Protein AF-A0A2E9MZL0-F1 (afdb_monomer_lite)

Radius of gyration: 16.48 Å; chains: 1; bounding box: 43×17×40 Å

pLDDT: mean 84.26, std 5.68, range [62.72, 93.75]

Sequence (66 aa):
MAFSARLIAGISSSTFALSYACATDITPEEKRAQRFGMVGAAFRGGFVLGPVIGGFLSEFGERVPF

Foldseek 3Di:
DVVVVVVVVVVVVCVLVVLLVVLVVPDDPVCSVVSNVVSVVVVVVCVVVLVVVLVVLCVVDVPRSD

Structure (mmCIF, N/CA/C/O backbone):
data_AF-A0A2E9MZL0-F1
#
_entry.id   AF-A0A2E9MZL0-F1
#
loop_
_atom_site.group_PDB
_atom_site.id
_atom_site.type_symbol
_atom_site.label_atom_id
_atom_site.label_alt_id
_atom_site.label_comp_id
_atom_site.label_asym_id
_atom_site.label_entity_id
_atom_site.label_seq_id
_atom_site.pdbx_PDB_ins_code
_atom_site.Cartn_x
_atom_site.Cartn_y
_atom_site.Cartn_z
_atom_site.occupancy
_atom_site.B_iso_or_equiv
_atom_site.auth_seq_id
_atom_site.auth_comp_id
_atom_site.auth_asym_id
_atom_site.auth_atom_id
_atom_site.pdbx_PDB_model_num
ATOM 1 N N . MET A 1 1 ? 23.262 -7.224 -0.389 1.00 62.72 1 MET A N 1
ATOM 2 C CA . MET A 1 1 ? 22.175 -6.667 -1.229 1.00 62.72 1 MET A CA 1
ATOM 3 C C . MET A 1 1 ? 20.772 -7.087 -0.763 1.00 62.72 1 MET A C 1
ATOM 5 O O . MET A 1 1 ? 19.957 -6.209 -0.529 1.00 62.72 1 MET A O 1
ATOM 9 N N . ALA A 1 2 ? 20.478 -8.376 -0.527 1.00 76.19 2 ALA A N 1
ATOM 10 C CA . ALA A 1 2 ? 19.130 -8.823 -0.121 1.00 76.19 2 ALA A CA 1
ATOM 11 C C . ALA A 1 2 ? 18.651 -8.358 1.278 1.00 76.19 2 ALA A C 1
ATOM 13 O O . ALA A 1 2 ? 17.453 -8.202 1.493 1.00 76.19 2 ALA A O 1
ATOM 14 N N . PHE A 1 3 ? 19.557 -8.127 2.238 1.00 83.56 3 PHE A N 1
ATOM 15 C CA . PHE A 1 3 ? 19.186 -7.701 3.599 1.00 83.56 3 PHE A CA 1
ATOM 16 C C . PHE A 1 3 ? 18.633 -6.266 3.640 1.00 83.56 3 PHE A C 1
ATOM 18 O O . PHE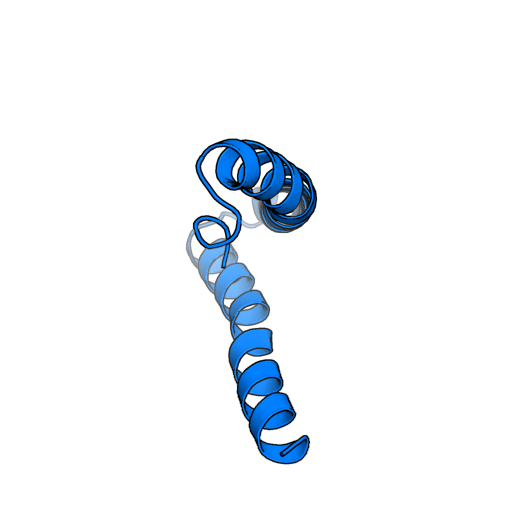 A 1 3 ? 17.591 -6.024 4.238 1.00 83.56 3 PHE A O 1
ATOM 25 N N . SER A 1 4 ? 19.267 -5.332 2.926 1.00 82.00 4 SER A N 1
ATOM 26 C CA . SER A 1 4 ? 18.811 -3.940 2.808 1.00 82.00 4 SER A CA 1
ATOM 27 C C . SER A 1 4 ? 17.440 -3.844 2.133 1.00 82.00 4 SER A C 1
ATOM 29 O O . SER A 1 4 ? 16.566 -3.133 2.615 1.00 82.00 4 SER A O 1
ATOM 31 N N . ALA A 1 5 ? 17.215 -4.627 1.072 1.00 83.06 5 ALA A N 1
ATOM 32 C CA . ALA A 1 5 ? 15.912 -4.713 0.413 1.00 83.06 5 ALA A CA 1
ATOM 33 C C . ALA A 1 5 ? 14.820 -5.260 1.352 1.00 83.06 5 ALA A C 1
ATOM 35 O O . ALA A 1 5 ? 13.701 -4.757 1.349 1.00 83.06 5 ALA A O 1
ATOM 36 N N . ARG A 1 6 ? 15.146 -6.243 2.204 1.00 84.12 6 ARG A N 1
ATOM 37 C CA . ARG A 1 6 ? 14.220 -6.778 3.218 1.00 84.12 6 ARG A CA 1
ATOM 38 C C . ARG A 1 6 ? 13.902 -5.781 4.326 1.00 84.12 6 ARG A C 1
ATOM 40 O O . ARG A 1 6 ? 12.763 -5.748 4.7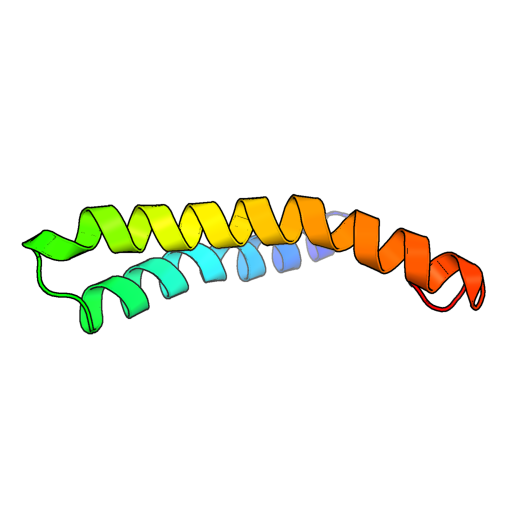71 1.00 84.12 6 ARG A O 1
ATOM 47 N N . LEU A 1 7 ? 14.870 -4.968 4.750 1.00 84.50 7 LEU A N 1
ATOM 48 C CA . LEU A 1 7 ? 14.625 -3.896 5.718 1.00 84.50 7 LEU A CA 1
ATOM 49 C C . LEU A 1 7 ? 13.656 -2.858 5.153 1.00 84.50 7 LEU A C 1
ATOM 51 O O . LEU A 1 7 ? 12.682 -2.514 5.813 1.00 84.50 7 LEU A O 1
ATOM 55 N N . ILE A 1 8 ? 13.881 -2.420 3.913 1.00 81.00 8 ILE A N 1
ATOM 56 C CA . ILE A 1 8 ? 12.998 -1.464 3.237 1.00 81.00 8 ILE A CA 1
ATOM 57 C C . ILE A 1 8 ? 11.601 -2.072 3.062 1.00 81.00 8 ILE A C 1
ATOM 59 O O . ILE A 1 8 ? 10.617 -1.454 3.454 1.00 81.00 8 ILE A O 1
ATOM 63 N N . ALA A 1 9 ? 11.510 -3.314 2.577 1.00 78.38 9 ALA A N 1
ATOM 64 C CA . ALA A 1 9 ? 10.235 -4.017 2.441 1.00 78.38 9 ALA A CA 1
ATOM 65 C C . ALA A 1 9 ? 9.513 -4.198 3.789 1.00 78.38 9 ALA A C 1
ATOM 67 O O . ALA A 1 9 ? 8.297 -4.035 3.867 1.00 78.38 9 ALA A O 1
ATOM 68 N N . GLY A 1 10 ? 10.255 -4.489 4.861 1.00 79.31 10 GLY A N 1
ATOM 69 C CA . GLY A 1 10 ? 9.725 -4.598 6.218 1.00 79.31 10 GLY A CA 1
ATOM 70 C C . GLY A 1 10 ? 9.159 -3.273 6.727 1.00 79.31 10 GLY A C 1
ATOM 71 O O . GLY A 1 10 ? 8.039 -3.245 7.231 1.00 79.31 10 GLY A O 1
ATOM 72 N N . ILE A 1 11 ? 9.870 -2.162 6.526 1.00 78.94 11 ILE A N 1
ATOM 73 C CA . ILE A 1 11 ? 9.390 -0.822 6.900 1.00 78.94 11 ILE A CA 1
ATOM 74 C C . ILE A 1 11 ? 8.132 -0.461 6.097 1.00 78.94 11 ILE A C 1
ATOM 76 O O . ILE A 1 11 ? 7.131 -0.045 6.679 1.00 78.94 11 ILE A O 1
ATOM 80 N N . SER A 1 12 ? 8.140 -0.692 4.782 1.00 77.81 12 SER A N 1
ATOM 81 C CA . SER A 1 12 ? 6.985 -0.445 3.910 1.00 77.81 12 SER A CA 1
ATOM 82 C C . SER A 1 12 ? 5.775 -1.323 4.246 1.00 77.81 12 SER A C 1
ATOM 84 O O . SER A 1 12 ? 4.639 -0.911 4.025 1.00 77.81 12 SER A O 1
ATOM 86 N N . SER A 1 13 ? 5.978 -2.510 4.827 1.00 75.69 13 SER A N 1
ATOM 87 C CA . SER A 1 13 ? 4.868 -3.378 5.242 1.00 75.69 13 SER A CA 1
ATOM 88 C C . SER A 1 13 ? 4.036 -2.790 6.394 1.00 75.69 13 SER A C 1
ATOM 90 O O . SER A 1 13 ? 2.844 -3.083 6.504 1.00 75.69 13 SER A O 1
ATOM 92 N N . SER A 1 14 ? 4.618 -1.886 7.195 1.00 78.56 14 SER A N 1
ATOM 93 C CA . SER A 1 14 ? 3.933 -1.190 8.297 1.00 78.56 14 SER A CA 1
ATOM 94 C C . SER A 1 14 ? 2.845 -0.215 7.816 1.00 78.56 14 SER A C 1
ATOM 96 O O . SER A 1 14 ? 1.877 0.058 8.531 1.00 78.56 14 SER A O 1
ATOM 98 N N . THR A 1 15 ? 2.931 0.270 6.571 1.00 81.44 15 THR A N 1
ATOM 99 C CA . THR A 1 15 ? 1.974 1.233 5.997 1.00 81.44 15 THR A CA 1
ATOM 100 C C . THR A 1 15 ? 0.539 0.695 5.961 1.00 81.44 15 THR A C 1
ATOM 102 O O . THR A 1 15 ? -0.410 1.472 6.091 1.00 81.44 15 THR A O 1
ATOM 105 N N . PHE A 1 16 ? 0.350 -0.626 5.860 1.00 81.19 16 PHE A N 1
ATOM 106 C CA . PHE A 1 16 ? -0.979 -1.240 5.948 1.00 81.19 16 PHE A CA 1
ATOM 107 C C . PHE A 1 16 ? -1.582 -1.107 7.340 1.00 81.19 16 PHE A C 1
ATOM 109 O O . PHE A 1 16 ? -2.724 -0.672 7.464 1.00 81.19 16 PHE A O 1
ATOM 116 N N . ALA A 1 17 ? -0.817 -1.440 8.381 1.00 83.44 17 ALA A N 1
ATOM 117 C CA . ALA A 1 17 ? -1.271 -1.333 9.763 1.00 83.44 17 ALA A CA 1
ATOM 118 C C . ALA A 1 17 ? -1.648 0.116 10.108 1.00 83.44 17 ALA A C 1
ATOM 120 O O . ALA A 1 17 ? -2.709 0.352 10.684 1.00 83.44 17 ALA A O 1
ATOM 121 N N . LEU A 1 18 ? -0.839 1.085 9.663 1.00 85.44 18 LEU A N 1
ATOM 122 C CA . LEU A 1 18 ? -1.134 2.507 9.836 1.00 85.44 18 LEU A CA 1
ATOM 123 C C . LEU A 1 18 ? -2.400 2.934 9.075 1.00 85.44 18 LEU A C 1
ATOM 125 O O . LEU A 1 18 ? -3.234 3.650 9.620 1.00 85.44 18 LEU A O 1
ATOM 129 N N . SER A 1 19 ? -2.579 2.460 7.840 1.00 83.94 19 SER A N 1
ATOM 130 C CA . SER A 1 19 ? -3.772 2.763 7.036 1.00 83.94 19 SER A CA 1
ATOM 131 C C . SER A 1 19 ? -5.051 2.241 7.692 1.00 83.94 19 SER A C 1
ATOM 133 O O . SER A 1 19 ? -6.067 2.934 7.700 1.00 83.94 19 SER A O 1
ATOM 135 N N . TYR A 1 20 ? -5.003 1.041 8.277 1.00 85.00 20 TYR A N 1
ATOM 136 C CA . TYR A 1 20 ? -6.125 0.487 9.031 1.00 85.00 20 TYR A CA 1
ATOM 137 C C . TYR A 1 20 ? -6.389 1.260 10.328 1.00 85.00 20 TYR A C 1
ATOM 139 O O . TYR A 1 20 ? -7.549 1.558 10.604 1.00 85.00 20 TYR A O 1
ATOM 147 N N . ALA A 1 21 ? -5.346 1.638 11.072 1.00 87.19 21 ALA A N 1
ATOM 148 C CA . ALA A 1 21 ? -5.470 2.434 12.295 1.00 87.19 21 ALA A CA 1
ATOM 149 C C . ALA A 1 21 ? -6.085 3.820 12.022 1.00 87.19 21 ALA A C 1
ATOM 151 O O . ALA A 1 21 ? -7.095 4.186 12.624 1.00 87.19 21 ALA A O 1
ATOM 152 N N . CYS A 1 22 ? -5.571 4.546 11.023 1.00 85.62 22 CYS A N 1
ATOM 153 C CA . CYS A 1 22 ? -6.160 5.819 10.606 1.00 85.62 22 CYS A CA 1
ATOM 154 C C . CYS A 1 22 ? -7.597 5.647 10.101 1.00 85.62 22 CYS A C 1
ATOM 156 O O . CYS A 1 22 ? -8.452 6.483 10.383 1.00 85.62 22 CYS A O 1
ATOM 158 N N . ALA A 1 23 ? -7.894 4.564 9.373 1.00 84.38 23 ALA A N 1
ATOM 159 C CA . ALA A 1 23 ? -9.258 4.290 8.936 1.00 84.38 23 ALA A CA 1
ATOM 160 C C . ALA A 1 23 ? -10.201 4.056 10.126 1.00 84.38 23 ALA A C 1
ATOM 162 O O . ALA A 1 23 ? -11.354 4.481 10.052 1.00 84.38 23 ALA A O 1
ATOM 163 N N . THR A 1 24 ? -9.746 3.425 11.214 1.00 85.31 24 THR A N 1
ATOM 164 C CA . THR A 1 24 ? -10.558 3.234 12.427 1.00 85.31 24 THR A CA 1
ATOM 165 C C . THR A 1 24 ? -10.732 4.484 13.269 1.00 85.31 24 THR A C 1
ATOM 167 O O . THR A 1 24 ? -11.812 4.637 13.839 1.00 85.31 24 THR A O 1
ATOM 170 N N . ASP A 1 25 ? -9.735 5.371 13.317 1.00 86.75 25 ASP A N 1
ATOM 171 C CA . ASP A 1 25 ? -9.795 6.609 14.110 1.00 86.75 25 ASP A CA 1
ATOM 172 C C . ASP A 1 25 ? -10.929 7.535 13.650 1.00 86.75 25 ASP A C 1
ATOM 174 O O . ASP A 1 25 ? -11.571 8.200 14.459 1.00 86.75 25 ASP A O 1
ATOM 178 N N . ILE A 1 26 ? -11.221 7.543 12.347 1.00 85.00 26 ILE A N 1
ATOM 179 C CA . ILE A 1 26 ? -12.241 8.413 11.739 1.00 85.00 26 ILE A CA 1
ATOM 180 C C . ILE A 1 26 ? -13.558 7.688 11.411 1.00 85.00 26 ILE A C 1
ATOM 182 O O . ILE A 1 26 ? -14.468 8.292 10.838 1.00 85.00 26 ILE A O 1
ATOM 186 N N . THR A 1 27 ? -13.672 6.389 11.715 1.00 86.56 27 THR A N 1
ATOM 187 C CA . THR A 1 27 ? -14.816 5.557 11.306 1.00 86.56 27 THR A CA 1
ATOM 188 C C . THR A 1 27 ? -15.617 5.043 12.513 1.00 86.56 27 THR A C 1
ATOM 190 O O . THR A 1 27 ? -15.061 4.318 13.344 1.00 86.56 27 THR A O 1
ATOM 193 N N . PRO A 1 28 ? -16.942 5.304 12.567 1.00 87.94 28 PRO A N 1
ATOM 194 C CA . PRO A 1 28 ? -17.851 4.708 13.552 1.00 87.94 28 PRO A CA 1
ATOM 195 C C . PRO A 1 28 ? -17.834 3.175 13.509 1.00 87.94 28 PRO A C 1
ATOM 197 O O . PRO A 1 28 ? -17.741 2.600 12.425 1.00 87.94 28 PRO A O 1
ATOM 200 N N . GLU A 1 29 ? -17.978 2.508 14.657 1.00 84.56 29 GLU A N 1
ATOM 201 C CA . GLU A 1 29 ? -17.755 1.054 14.793 1.00 84.56 29 GLU A CA 1
ATOM 202 C C . GLU A 1 29 ? -18.534 0.210 13.777 1.00 84.56 29 GLU A C 1
ATOM 204 O O . GLU A 1 29 ? -17.968 -0.676 13.138 1.00 84.56 29 GLU A O 1
ATOM 209 N N . GLU A 1 30 ? -19.793 0.568 13.537 1.00 88.12 30 GLU A N 1
ATOM 210 C CA . GLU A 1 30 ? -20.697 -0.113 12.606 1.00 88.12 30 GLU A CA 1
ATOM 211 C C . GLU A 1 30 ? -20.215 -0.074 11.143 1.00 88.12 30 GLU A C 1
ATOM 213 O O . GLU A 1 30 ? -20.503 -0.970 10.352 1.00 88.12 30 GLU A O 1
ATOM 218 N N . LYS A 1 31 ? -19.412 0.934 10.771 1.00 87.44 31 LYS A N 1
ATOM 219 C CA . LYS A 1 31 ? -18.877 1.111 9.409 1.00 87.44 31 LYS A CA 1
ATOM 220 C C . LYS A 1 31 ? -17.437 0.614 9.251 1.00 87.44 31 LYS A C 1
ATOM 222 O O . LYS A 1 31 ? -16.907 0.641 8.135 1.00 87.44 31 LYS A O 1
ATOM 227 N N . ARG A 1 32 ? -16.787 0.143 10.324 1.00 85.56 32 ARG A N 1
ATOM 228 C CA . ARG A 1 32 ? -15.378 -0.301 10.289 1.00 85.56 32 ARG A CA 1
ATOM 229 C C . ARG A 1 32 ? -15.170 -1.489 9.357 1.00 85.56 32 ARG A C 1
ATOM 231 O O . ARG A 1 32 ? -14.244 -1.459 8.552 1.00 85.56 32 ARG A O 1
ATOM 238 N N . ALA A 1 33 ? -16.071 -2.473 9.376 1.00 87.75 33 ALA A N 1
ATOM 239 C CA . ALA A 1 33 ? -15.996 -3.633 8.483 1.00 87.75 33 ALA A CA 1
ATOM 240 C C . ALA A 1 33 ? -16.021 -3.223 6.997 1.00 87.75 33 ALA A C 1
ATOM 242 O O . ALA A 1 33 ? -15.198 -3.683 6.204 1.00 87.75 33 ALA A O 1
ATOM 243 N N . GLN A 1 34 ? -16.905 -2.289 6.628 1.00 87.69 34 GLN A N 1
ATOM 244 C CA . GLN A 1 34 ? -16.974 -1.752 5.267 1.00 87.69 34 GLN A CA 1
ATOM 245 C C . GLN A 1 34 ? -15.691 -0.998 4.895 1.00 87.69 34 GLN A C 1
ATOM 247 O O . GLN A 1 34 ? -15.167 -1.167 3.794 1.00 87.69 34 GLN A O 1
ATOM 252 N N . ARG A 1 35 ? -15.156 -0.180 5.808 1.00 87.62 35 ARG A N 1
ATOM 253 C CA . ARG A 1 35 ? -13.926 0.597 5.582 1.00 87.62 35 ARG A CA 1
ATOM 254 C C . ARG A 1 35 ? -12.699 -0.285 5.421 1.00 87.62 35 ARG A C 1
ATOM 256 O O . ARG A 1 35 ? -11.921 -0.056 4.499 1.00 87.62 35 ARG A O 1
ATOM 263 N N . PHE A 1 36 ? -12.580 -1.340 6.215 1.00 87.12 36 PHE A N 1
ATOM 264 C CA . PHE A 1 36 ? -11.548 -2.356 6.032 1.00 87.12 36 PHE A CA 1
ATOM 265 C C . PHE A 1 36 ? -11.673 -3.074 4.688 1.00 87.12 36 PHE A C 1
ATOM 267 O O . PHE A 1 36 ? -10.676 -3.233 3.980 1.00 87.12 36 PHE A O 1
ATOM 274 N N . GLY A 1 37 ? -12.899 -3.414 4.281 1.00 89.00 37 GLY A N 1
ATOM 275 C CA . GLY A 1 37 ? -13.175 -3.951 2.950 1.00 89.00 37 GL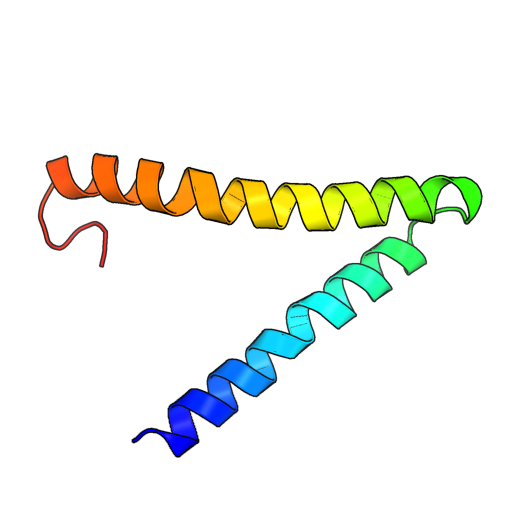Y A CA 1
ATOM 276 C C . GLY A 1 37 ? -12.736 -3.008 1.823 1.00 89.00 37 GLY A C 1
ATOM 277 O O . GLY A 1 37 ? -12.129 -3.463 0.853 1.00 89.00 37 GLY A O 1
ATOM 278 N N . MET A 1 38 ? -12.973 -1.700 1.969 1.00 88.38 38 MET A N 1
ATOM 279 C CA . MET A 1 38 ? -12.556 -0.681 0.997 1.00 88.38 38 MET A CA 1
ATOM 280 C C . MET A 1 38 ? -11.035 -0.524 0.914 1.00 88.38 38 MET A C 1
ATOM 282 O O . MET A 1 38 ? -10.513 -0.428 -0.192 1.00 88.38 38 MET A O 1
ATOM 286 N N . VAL A 1 39 ? -10.311 -0.556 2.039 1.00 87.38 39 VAL A N 1
ATOM 287 C CA . VAL A 1 39 ? -8.833 -0.538 2.036 1.00 87.38 39 VAL A CA 1
ATOM 288 C C . VAL A 1 39 ? -8.284 -1.754 1.279 1.00 87.38 39 VAL A C 1
ATOM 290 O O . VAL A 1 39 ? -7.425 -1.611 0.407 1.00 87.38 39 VAL A O 1
ATOM 293 N N . GLY A 1 40 ? -8.836 -2.947 1.523 1.00 86.69 40 GLY A N 1
ATOM 294 C CA . GLY A 1 40 ? -8.466 -4.152 0.774 1.00 86.69 40 GLY A CA 1
ATOM 295 C C . GLY A 1 40 ? -8.849 -4.097 -0.713 1.00 86.69 40 GLY A C 1
ATOM 296 O O . GLY A 1 40 ? -8.104 -4.586 -1.565 1.00 86.69 40 GLY A O 1
ATOM 297 N N . ALA A 1 41 ? -9.991 -3.489 -1.046 1.00 90.81 41 ALA A N 1
ATOM 298 C CA . ALA A 1 41 ? -10.419 -3.277 -2.428 1.00 90.81 41 ALA A CA 1
ATOM 299 C C . ALA A 1 41 ? -9.504 -2.291 -3.165 1.00 90.81 41 ALA A C 1
ATOM 301 O O . ALA A 1 41 ? -9.136 -2.558 -4.305 1.00 90.81 41 ALA A O 1
ATOM 302 N N . ALA A 1 42 ? -9.078 -1.211 -2.507 1.00 88.75 42 ALA A N 1
ATOM 303 C CA . ALA A 1 42 ? -8.116 -0.260 -3.052 1.00 88.75 42 ALA A CA 1
ATOM 304 C C . ALA A 1 42 ? -6.768 -0.932 -3.342 1.00 88.75 42 ALA A C 1
ATOM 306 O O . ALA A 1 42 ? -6.188 -0.698 -4.399 1.00 88.75 42 ALA A O 1
ATOM 307 N N . PHE A 1 43 ? -6.304 -1.826 -2.461 1.00 87.38 43 PHE A N 1
ATOM 308 C CA . PHE A 1 43 ? -5.061 -2.564 -2.690 1.00 87.38 43 PHE A CA 1
ATOM 309 C C . PHE A 1 43 ? -5.143 -3.487 -3.913 1.00 87.38 43 PHE A C 1
ATOM 311 O O . PHE A 1 43 ? -4.287 -3.436 -4.795 1.00 87.38 43 PHE A O 1
ATOM 318 N N . ARG A 1 44 ? -6.213 -4.286 -4.015 1.00 87.81 44 ARG A N 1
ATOM 319 C CA . ARG A 1 44 ? -6.457 -5.132 -5.196 1.00 87.81 44 ARG A CA 1
ATOM 320 C C . ARG A 1 44 ? -6.639 -4.300 -6.466 1.00 87.81 44 ARG A C 1
ATOM 322 O O . ARG A 1 44 ? -6.112 -4.666 -7.509 1.00 87.81 44 ARG A O 1
ATOM 329 N N . GLY A 1 45 ? -7.341 -3.173 -6.363 1.00 93.19 45 GLY A N 1
ATOM 330 C CA . GLY A 1 45 ? -7.527 -2.224 -7.457 1.00 93.19 45 GLY A CA 1
ATOM 331 C C . GLY A 1 45 ? -6.195 -1.677 -7.959 1.00 93.19 45 GLY A C 1
ATOM 332 O O . GLY A 1 45 ? -5.929 -1.752 -9.151 1.00 93.19 45 GLY A O 1
ATOM 333 N N . GLY A 1 46 ? -5.320 -1.222 -7.061 1.00 87.88 46 GLY A N 1
ATOM 334 C CA . GLY A 1 46 ? -3.972 -0.773 -7.410 1.00 87.88 46 GLY A CA 1
ATOM 335 C C . GLY A 1 46 ? -3.117 -1.877 -8.039 1.00 87.88 46 GLY A C 1
ATOM 336 O O . GLY A 1 46 ? -2.399 -1.613 -8.998 1.00 87.88 46 GLY A O 1
ATOM 337 N N . PHE A 1 47 ? -3.243 -3.120 -7.566 1.00 89.00 47 PHE A N 1
ATOM 338 C CA . PHE A 1 47 ? -2.521 -4.262 -8.136 1.00 89.00 47 PHE A CA 1
ATOM 339 C C . PHE A 1 47 ? -2.966 -4.606 -9.566 1.00 89.00 47 PHE A C 1
ATOM 341 O O . PHE A 1 47 ? -2.147 -5.033 -10.372 1.00 89.00 47 PHE A O 1
ATOM 348 N N . VAL A 1 48 ? -4.244 -4.404 -9.896 1.00 93.75 48 VAL A N 1
ATOM 349 C CA . VAL A 1 48 ? -4.767 -4.599 -11.260 1.00 93.75 48 VAL A CA 1
ATOM 350 C C . VAL A 1 48 ? -4.462 -3.393 -12.147 1.00 93.75 48 VAL A C 1
ATOM 352 O O . VAL A 1 48 ? -4.015 -3.553 -13.279 1.00 93.75 48 VAL A O 1
ATOM 355 N N . LEU A 1 49 ? -4.683 -2.179 -11.642 1.00 92.00 49 LEU A N 1
ATOM 356 C CA . LEU A 1 49 ? -4.507 -0.942 -12.403 1.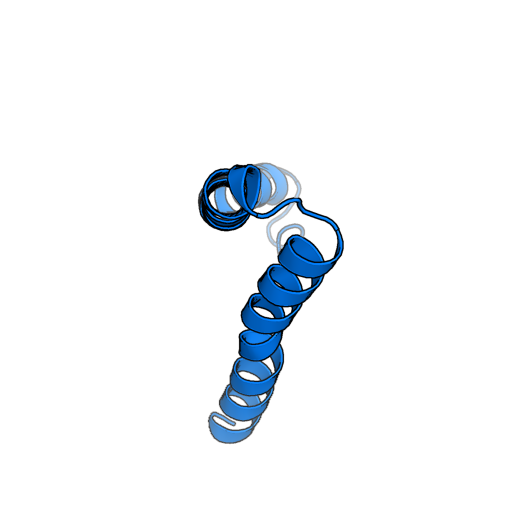00 92.00 49 LEU A CA 1
ATOM 357 C C . LEU A 1 49 ? -3.034 -0.625 -12.671 1.00 92.00 49 LEU A C 1
ATOM 359 O O . LEU A 1 49 ? -2.725 -0.084 -13.725 1.00 92.00 49 LEU A O 1
ATOM 363 N N . GLY A 1 50 ? -2.126 -0.975 -11.759 1.00 87.38 50 GLY A N 1
ATOM 364 C CA . GLY A 1 50 ? -0.693 -0.704 -11.892 1.00 87.38 50 GLY A CA 1
ATOM 365 C C . GLY A 1 50 ? -0.089 -1.265 -13.185 1.00 87.38 50 GLY A C 1
ATOM 366 O O . GLY A 1 50 ? 0.443 -0.485 -13.971 1.00 87.38 50 GLY A O 1
ATOM 367 N N . PRO A 1 51 ? -0.208 -2.577 -13.464 1.00 90.12 51 PRO A N 1
ATOM 368 C CA . PRO A 1 51 ? 0.263 -3.172 -14.714 1.00 90.12 51 PRO A CA 1
ATOM 369 C C . PRO A 1 51 ? -0.455 -2.642 -15.955 1.00 90.12 51 PRO A C 1
ATOM 371 O O . PRO A 1 51 ? 0.171 -2.506 -16.998 1.00 90.12 51 PR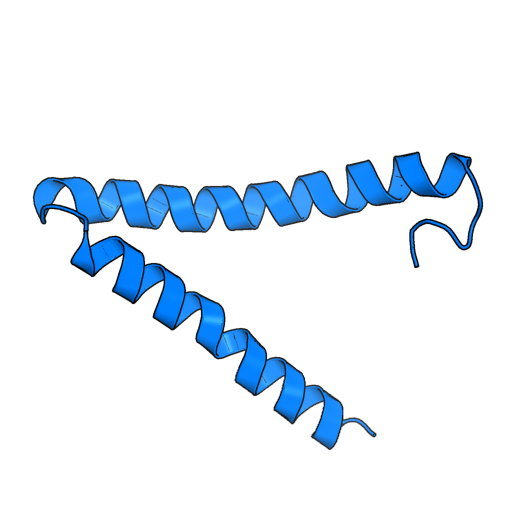O A O 1
ATOM 374 N N . VAL A 1 52 ? -1.749 -2.323 -15.856 1.00 91.81 52 VAL A N 1
ATOM 375 C CA . VAL A 1 52 ? -2.515 -1.766 -16.983 1.00 91.81 52 VAL A CA 1
ATOM 376 C C . VAL A 1 52 ? -1.981 -0.386 -17.362 1.00 91.81 52 VAL A C 1
ATOM 378 O O . VAL A 1 52 ? -1.690 -0.130 -18.527 1.00 91.81 52 VAL A O 1
ATOM 381 N N . ILE A 1 53 ? -1.800 0.485 -16.369 1.00 89.19 53 ILE A N 1
ATOM 382 C CA . ILE A 1 53 ? -1.243 1.825 -16.560 1.00 89.19 53 ILE A CA 1
ATOM 383 C C . ILE A 1 53 ? 0.218 1.719 -17.015 1.00 89.19 53 ILE A C 1
ATOM 385 O O . ILE A 1 53 ? 0.592 2.364 -17.986 1.00 89.19 53 ILE A O 1
ATOM 389 N N . GLY A 1 54 ? 1.033 0.872 -16.382 1.00 87.06 54 GLY A N 1
ATOM 390 C CA . GLY A 1 54 ? 2.430 0.655 -16.769 1.00 87.06 54 GLY A CA 1
ATOM 391 C C . GLY A 1 54 ? 2.586 0.104 -18.190 1.00 87.06 54 GLY A C 1
ATOM 392 O O . GLY A 1 54 ? 3.459 0.552 -18.927 1.00 87.06 54 GLY A O 1
ATOM 393 N N . GLY A 1 55 ? 1.706 -0.810 -18.605 1.00 88.12 55 GLY A N 1
ATOM 394 C CA . GLY A 1 55 ? 1.664 -1.338 -19.968 1.00 88.12 55 GLY A CA 1
ATOM 395 C C . GLY A 1 55 ? 1.332 -0.257 -20.993 1.00 88.12 55 GLY A C 1
ATOM 396 O O . GLY A 1 55 ? 2.036 -0.135 -21.989 1.00 88.12 55 GLY A O 1
ATOM 397 N N . PHE A 1 56 ? 0.334 0.583 -20.706 1.00 88.06 56 PHE A N 1
ATOM 398 C CA . PHE A 1 56 ? -0.002 1.729 -21.554 1.00 88.06 56 PHE A CA 1
ATOM 399 C C . PHE A 1 56 ? 1.141 2.756 -21.614 1.00 88.06 56 PHE A C 1
ATOM 401 O O . PHE A 1 56 ? 1.484 3.261 -22.678 1.00 88.06 56 PHE A O 1
ATOM 408 N N . LEU A 1 57 ? 1.795 3.039 -20.482 1.00 86.06 57 LEU A N 1
ATOM 409 C CA . LEU A 1 57 ? 2.950 3.941 -20.436 1.00 86.06 57 LEU A CA 1
ATOM 410 C C . LEU A 1 57 ? 4.160 3.385 -21.207 1.00 86.06 57 LEU A C 1
ATOM 412 O O . LEU A 1 57 ? 4.920 4.170 -21.771 1.00 86.06 57 LEU A O 1
ATOM 416 N N . SER A 1 58 ? 4.316 2.060 -21.286 1.00 85.44 58 SER A N 1
ATOM 417 C CA . SER A 1 58 ? 5.372 1.408 -22.070 1.00 85.44 58 SER A CA 1
ATOM 418 C C . SER A 1 58 ? 5.278 1.704 -23.569 1.00 85.44 58 SER A C 1
ATOM 420 O O . SER A 1 58 ? 6.302 1.644 -24.252 1.00 85.44 58 SER A O 1
ATOM 422 N N . GLU A 1 59 ? 4.094 2.050 -24.088 1.00 84.19 59 GLU A N 1
ATOM 423 C CA . GLU A 1 59 ? 3.916 2.430 -25.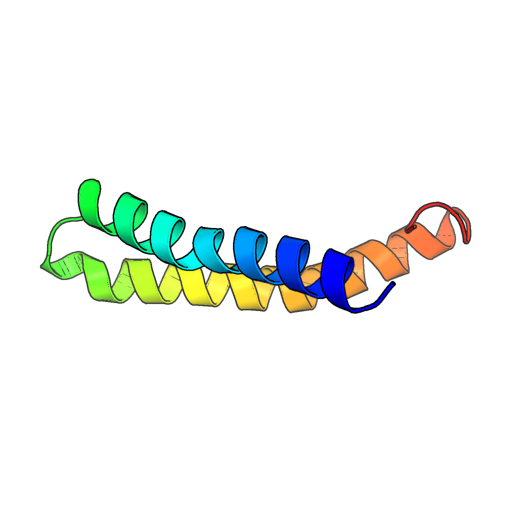498 1.00 84.19 59 GLU A CA 1
ATOM 424 C C . GLU A 1 59 ? 4.586 3.775 -25.827 1.00 84.19 59 GLU A C 1
ATOM 426 O O . GLU A 1 59 ? 5.005 4.001 -26.960 1.00 84.19 59 GLU A O 1
ATOM 431 N N . PHE A 1 60 ? 4.760 4.653 -24.832 1.00 83.25 60 PHE A N 1
ATOM 432 C CA . PHE A 1 60 ? 5.438 5.947 -24.986 1.00 83.25 60 PHE A CA 1
ATOM 433 C C . PHE A 1 60 ? 6.965 5.850 -24.843 1.00 83.25 60 PHE A C 1
ATOM 435 O O . PHE A 1 60 ? 7.673 6.844 -25.015 1.00 83.25 60 PHE A O 1
ATOM 442 N N . GLY A 1 61 ? 7.479 4.657 -24.539 1.00 76.88 61 GLY A N 1
ATOM 443 C CA . GLY A 1 61 ? 8.899 4.363 -24.418 1.00 76.88 61 GLY A CA 1
ATOM 444 C C . GLY A 1 61 ? 9.178 3.370 -23.294 1.00 76.88 61 GLY A C 1
ATOM 445 O O . GLY A 1 61 ? 8.632 3.465 -22.200 1.00 76.88 61 GLY A O 1
ATOM 446 N N . GLU A 1 62 ? 10.114 2.455 -23.532 1.00 74.62 62 GLU A N 1
ATOM 447 C CA . GLU A 1 62 ? 10.464 1.361 -22.610 1.00 74.62 62 GLU A CA 1
ATOM 448 C C . GLU A 1 62 ? 11.038 1.841 -21.256 1.00 74.62 62 GLU A C 1
ATOM 450 O O . GLU A 1 62 ? 11.107 1.081 -20.299 1.00 74.62 62 GLU A O 1
ATOM 455 N N . ARG A 1 63 ? 11.413 3.126 -21.157 1.00 77.56 63 ARG A N 1
ATOM 456 C CA . ARG A 1 63 ? 11.945 3.800 -19.952 1.00 77.56 63 ARG A CA 1
ATOM 457 C C . ARG A 1 63 ? 10.917 4.662 -19.208 1.00 77.56 63 ARG A C 1
ATOM 459 O O . ARG A 1 63 ? 11.271 5.386 -18.291 1.00 77.56 63 ARG A O 1
ATOM 466 N N . VAL A 1 64 ? 9.675 4.708 -19.680 1.00 78.44 64 VAL A N 1
ATOM 467 C CA . VAL A 1 64 ? 8.603 5.512 -19.072 1.00 78.44 64 VAL A CA 1
ATOM 468 C C . VAL A 1 64 ? 7.925 4.785 -17.900 1.00 78.44 64 VAL A C 1
ATOM 470 O O . VAL A 1 64 ? 7.636 5.440 -16.900 1.00 78.44 64 VAL A O 1
ATOM 473 N N . PRO A 1 65 ? 7.680 3.461 -17.956 1.00 72.19 65 PRO A N 1
ATOM 474 C CA . PRO A 1 65 ? 7.112 2.742 -16.815 1.00 72.19 65 PRO A CA 1
ATOM 475 C C . PRO A 1 65 ? 8.130 2.384 -15.714 1.00 72.19 65 PRO A C 1
ATOM 477 O O . PRO A 1 65 ? 7.701 1.889 -14.668 1.00 72.19 65 PRO A O 1
ATOM 480 N N . PHE A 1 66 ? 9.437 2.629 -15.918 1.00 67.69 66 PHE A N 1
ATOM 481 C CA . PHE A 1 66 ? 10.514 2.331 -14.958 1.00 67.69 66 PHE A CA 1
ATOM 482 C C . PHE A 1 66 ? 11.602 3.408 -14.936 1.00 67.69 66 PHE A C 1
ATOM 484 O O . PHE A 1 66 ? 12.144 3.711 -16.023 1.00 67.69 66 PHE A O 1
#

Secondary structure (DSSP, 8-state):
-HHHHHHHHHHHHHHHHHHHHHHHHTS-HHHHHHHHHHHHHHHHHHHHHHHHHHHHHHTT-TTS--